Protein AF-A0AAW6LY24-F1 (afdb_monomer_lite)

Organism: NCBI:txid246787

Secondary structure (DSSP, 8-state):
--------HHHHHHHHHHHHHHHHHHHHHHHHHHHHHHH-SSS-SHHHHHHHHHHHHHHHHHHHTTS-SSS--

Foldseek 3Di:
DDDDDDCDVVNVVVVLCCLQVVLVVLLVVLVVVLVCLVPPPPQDDPVSSVVSNVVSVVSNVVSCVSHDDDPDD

Structure (mmCIF, N/CA/C/O backbone):
data_AF-A0AAW6LY24-F1
#
_entry.id   AF-A0AAW6LY24-F1
#
l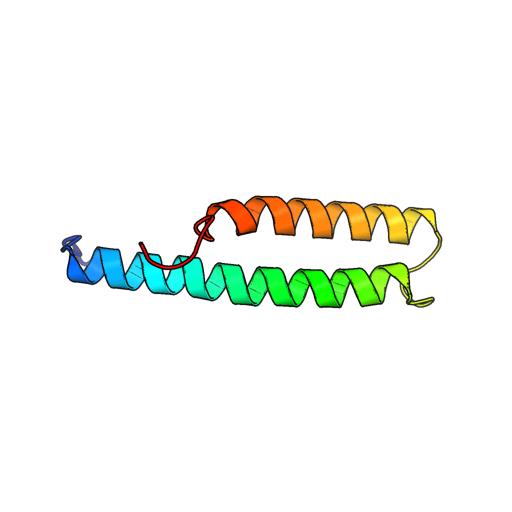oop_
_atom_site.group_PDB
_atom_site.id
_atom_site.type_symbol
_atom_site.label_atom_id
_atom_site.label_alt_id
_atom_site.label_comp_id
_atom_site.label_asym_id
_atom_site.label_entity_id
_atom_site.label_seq_id
_atom_site.pdbx_PDB_ins_code
_atom_site.Cartn_x
_atom_site.Cartn_y
_atom_site.Cartn_z
_atom_site.occupancy
_atom_site.B_iso_or_equiv
_atom_site.auth_seq_id
_atom_site.auth_comp_id
_atom_site.auth_asym_id
_atom_site.auth_atom_id
_atom_site.pdbx_PDB_model_num
ATOM 1 N N . MET A 1 1 ? -3.435 21.375 28.883 1.00 40.00 1 MET A N 1
ATOM 2 C CA . MET A 1 1 ? -4.271 20.462 29.694 1.00 40.00 1 MET A CA 1
ATOM 3 C C . MET A 1 1 ? -4.374 19.133 28.975 1.00 40.00 1 MET A C 1
ATOM 5 O O . MET A 1 1 ? -4.968 19.083 27.907 1.00 40.00 1 MET A O 1
ATOM 9 N N . THR A 1 2 ? -3.798 18.075 29.530 1.00 56.38 2 THR A N 1
ATOM 10 C CA . THR A 1 2 ? -4.016 16.704 29.057 1.00 56.38 2 THR A CA 1
ATOM 11 C C . THR A 1 2 ? -5.346 16.219 29.627 1.00 56.38 2 THR A C 1
ATOM 13 O O . THR A 1 2 ? -5.476 16.031 30.836 1.00 56.38 2 THR A O 1
ATOM 16 N N . LYS A 1 3 ? -6.370 16.082 28.777 1.00 72.88 3 LYS A N 1
ATOM 17 C CA . LYS A 1 3 ? -7.629 15.442 29.176 1.00 72.88 3 LYS A CA 1
ATOM 18 C C . LYS A 1 3 ? -7.359 13.948 29.348 1.00 72.88 3 LYS A C 1
ATOM 20 O O . LYS A 1 3 ? -6.846 13.314 28.432 1.00 72.88 3 LYS A O 1
ATOM 25 N N . LYS A 1 4 ? -7.684 13.393 30.516 1.00 73.88 4 LYS A N 1
ATOM 26 C CA . LYS A 1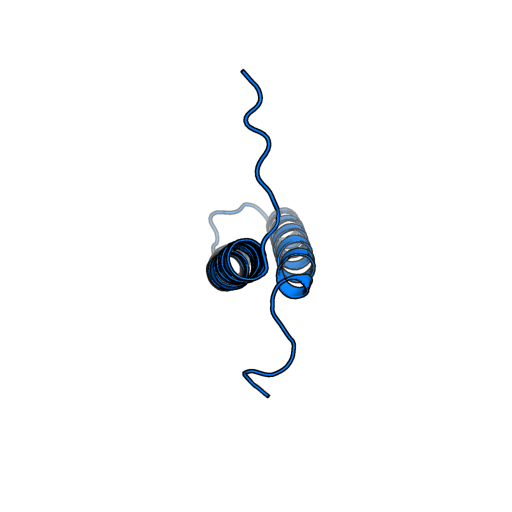 4 ? -7.675 11.942 30.722 1.00 73.88 4 LYS A CA 1
ATOM 27 C C . LYS A 1 4 ? -8.928 11.383 30.056 1.00 73.88 4 LYS A C 1
ATOM 29 O O . LYS A 1 4 ? -10.030 11.648 30.525 1.00 73.88 4 LYS A O 1
ATOM 34 N N . ILE A 1 5 ? -8.752 10.690 28.938 1.00 75.06 5 ILE A N 1
ATOM 35 C CA . ILE A 1 5 ? -9.830 9.965 28.264 1.00 75.06 5 ILE A CA 1
ATOM 36 C C . ILE A 1 5 ? -9.820 8.552 28.845 1.00 75.06 5 ILE A C 1
ATOM 38 O O . ILE A 1 5 ? -8.790 7.882 28.807 1.00 75.06 5 ILE A O 1
ATOM 42 N N . ALA A 1 6 ? -10.932 8.127 29.441 1.00 81.12 6 ALA A N 1
ATOM 43 C CA . ALA A 1 6 ? -11.110 6.730 29.811 1.00 81.12 6 ALA A CA 1
ATOM 44 C C . ALA A 1 6 ? -11.352 5.925 28.527 1.00 81.12 6 ALA A C 1
ATOM 46 O O . ALA A 1 6 ? -12.189 6.321 27.723 1.00 81.12 6 ALA A O 1
ATOM 47 N N . LEU A 1 7 ? -10.621 4.828 28.328 1.00 81.62 7 LEU A N 1
ATOM 48 C CA . LEU A 1 7 ? -10.837 3.901 27.213 1.00 81.62 7 LEU A CA 1
ATOM 49 C C . LEU A 1 7 ? -12.053 3.021 27.529 1.00 81.62 7 LEU A C 1
ATOM 51 O O . LEU A 1 7 ? -11.905 1.887 27.976 1.00 81.62 7 LEU A O 1
ATOM 55 N N . THR A 1 8 ? -13.256 3.582 27.398 1.00 89.38 8 THR A N 1
ATOM 56 C CA . THR A 1 8 ? -14.489 2.794 27.512 1.00 89.38 8 THR A CA 1
ATOM 57 C C . THR A 1 8 ? -14.635 1.882 26.290 1.00 89.38 8 THR A C 1
ATOM 59 O O . THR A 1 8 ? -14.048 2.190 25.248 1.00 89.38 8 THR A O 1
ATOM 62 N N . PRO A 1 9 ? -15.408 0.786 26.378 1.00 87.38 9 PRO A N 1
ATOM 63 C CA . PRO A 1 9 ? -15.662 -0.087 25.232 1.00 87.38 9 PRO A CA 1
ATOM 64 C C . PRO A 1 9 ? -16.131 0.676 23.986 1.00 87.38 9 PRO A C 1
ATOM 66 O O . PRO A 1 9 ? -15.597 0.466 22.909 1.00 87.38 9 PRO A O 1
ATOM 69 N N . GLU A 1 10 ? -17.015 1.666 24.136 1.00 84.69 10 GLU A N 1
ATOM 70 C CA . GLU A 1 10 ? -17.526 2.460 23.008 1.00 84.69 10 GLU A CA 1
ATOM 71 C C . GLU A 1 10 ? -16.438 3.323 22.350 1.00 84.69 10 GLU A C 1
ATOM 73 O O . GLU A 1 10 ? -16.474 3.588 21.148 1.00 84.69 10 GLU A O 1
ATOM 78 N N . ILE A 1 11 ? -15.467 3.792 23.141 1.00 85.38 11 ILE A N 1
ATOM 79 C CA . ILE A 1 11 ? -14.317 4.542 22.629 1.00 85.38 11 ILE A CA 1
ATOM 80 C C . ILE A 1 11 ? -13.357 3.599 21.902 1.00 85.38 11 ILE A C 1
ATOM 82 O O . ILE A 1 11 ? -12.818 3.993 20.871 1.00 85.38 11 ILE A O 1
ATOM 86 N N . ILE A 1 12 ? -13.166 2.379 22.409 1.00 84.25 12 ILE A N 1
ATOM 87 C CA . ILE A 1 12 ? -12.357 1.343 21.755 1.00 84.25 12 ILE A CA 1
ATOM 88 C C . ILE A 1 12 ? -12.986 0.978 20.406 1.00 84.25 12 ILE A C 1
ATOM 90 O O . ILE A 1 12 ? -12.326 1.144 19.387 1.00 84.25 12 ILE A O 1
ATOM 94 N N . ASP A 1 13 ? -14.279 0.651 20.372 1.00 83.50 13 ASP A N 1
ATOM 95 C CA . ASP A 1 13 ? -14.999 0.295 19.141 1.00 83.50 13 ASP A CA 1
ATOM 96 C C . ASP A 1 13 ? -14.951 1.419 18.089 1.00 83.50 13 ASP A C 1
ATOM 98 O O . ASP A 1 13 ? -14.785 1.177 16.890 1.00 83.50 13 ASP A O 1
ATOM 102 N N . CYS A 1 14 ? -15.074 2.676 18.528 1.00 82.25 14 CYS A N 1
ATOM 103 C CA . CYS A 1 14 ? -14.964 3.845 17.655 1.00 82.25 14 CYS A CA 1
ATOM 104 C C . CYS A 1 14 ? -13.554 3.985 17.061 1.00 82.25 14 CYS A C 1
ATOM 106 O O . CYS A 1 14 ? -13.406 4.234 15.863 1.00 82.25 14 CYS A O 1
ATOM 108 N N . VAL A 1 15 ? -12.515 3.818 17.885 1.00 80.88 15 VAL A N 1
ATOM 109 C CA . VAL A 1 15 ? -11.119 3.882 17.435 1.00 80.88 15 VAL A CA 1
ATOM 110 C C . VAL A 1 15 ? -10.809 2.735 16.478 1.00 80.88 15 VAL A C 1
ATOM 112 O O . VAL A 1 15 ? -10.251 2.998 15.414 1.00 80.88 15 VAL A O 1
ATOM 115 N N . ASP A 1 16 ? -11.230 1.516 16.799 1.00 81.12 16 ASP A N 1
ATOM 116 C CA . ASP A 1 16 ? -11.033 0.334 15.958 1.00 81.12 16 ASP A CA 1
ATOM 117 C C . ASP A 1 16 ? -11.724 0.516 14.602 1.00 81.12 16 ASP A C 1
ATOM 119 O O . ASP A 1 16 ? -11.106 0.338 13.554 1.00 81.12 16 ASP A O 1
ATOM 123 N N . THR A 1 17 ? -12.967 1.010 14.592 1.00 79.44 17 THR A N 1
ATOM 124 C CA . THR A 1 17 ? -13.699 1.307 13.349 1.00 79.44 17 THR A CA 1
ATOM 125 C C . THR A 1 17 ? -12.977 2.348 12.489 1.00 79.44 17 THR A C 1
ATOM 127 O O . THR A 1 17 ? -12.883 2.197 11.269 1.00 79.44 17 THR A O 1
ATOM 130 N N . LEU A 1 18 ? -12.446 3.412 13.101 1.00 76.75 18 LEU A N 1
ATOM 131 C CA . LEU A 1 18 ? -11.687 4.441 12.384 1.00 76.75 18 LEU A CA 1
ATOM 132 C C . LEU A 1 18 ? -10.357 3.902 11.844 1.00 76.75 18 LEU A C 1
ATOM 134 O O . LEU A 1 18 ? -9.958 4.266 10.736 1.00 76.75 18 LEU A O 1
ATOM 138 N N . GLN A 1 19 ? -9.676 3.044 12.605 1.00 78.94 19 GLN A N 1
ATOM 139 C CA . GLN A 1 19 ? -8.417 2.424 12.202 1.00 78.94 19 GLN A CA 1
ATOM 140 C C . GLN A 1 19 ? -8.625 1.442 11.049 1.00 78.94 19 GLN A C 1
ATOM 142 O O . GLN A 1 19 ? -7.952 1.569 10.026 1.00 78.94 19 GLN A O 1
ATOM 147 N N . THR A 1 20 ? -9.593 0.533 11.162 1.00 79.06 20 THR A N 1
ATOM 148 C CA . THR A 1 20 ? -9.911 -0.446 10.118 1.00 79.06 20 THR A CA 1
ATOM 149 C C . THR A 1 20 ? -10.472 0.228 8.868 1.00 79.06 20 THR A C 1
ATOM 151 O O . THR A 1 20 ? -9.955 0.006 7.775 1.00 79.06 20 THR A O 1
ATOM 154 N N . GLY A 1 21 ? -11.450 1.130 9.003 1.00 78.88 21 GLY A N 1
ATOM 155 C CA . GLY A 1 21 ? -12.013 1.854 7.856 1.00 78.88 21 GLY A CA 1
ATOM 156 C C . GLY A 1 21 ? -10.982 2.748 7.156 1.00 78.88 21 GLY A C 1
ATOM 157 O O . GLY A 1 21 ? -10.927 2.815 5.925 1.00 78.88 21 GLY A O 1
ATOM 158 N N . GLY A 1 22 ? -10.103 3.396 7.928 1.00 83.31 22 GLY A N 1
ATOM 159 C CA . GLY A 1 22 ? -8.966 4.140 7.390 1.00 83.31 22 GLY A CA 1
ATOM 160 C C . GLY A 1 22 ? -7.985 3.233 6.644 1.00 83.31 22 GLY A C 1
ATOM 161 O O . GLY A 1 22 ? -7.564 3.561 5.532 1.00 83.31 22 GLY A O 1
ATOM 162 N N . ALA A 1 23 ? -7.653 2.074 7.215 1.00 84.38 23 ALA A N 1
ATOM 163 C CA . ALA A 1 23 ? -6.767 1.099 6.593 1.00 84.38 23 ALA A CA 1
ATOM 164 C C . ALA A 1 23 ? -7.339 0.546 5.278 1.00 84.38 23 ALA A C 1
ATOM 166 O O . ALA A 1 23 ? -6.611 0.477 4.287 1.00 84.38 23 ALA A O 1
ATOM 167 N N . GLU A 1 24 ? -8.636 0.236 5.208 1.00 86.25 24 GLU A N 1
ATOM 168 C CA . GLU A 1 24 ? -9.307 -0.209 3.977 1.00 86.25 24 GLU A CA 1
ATOM 169 C C . GLU A 1 24 ? -9.252 0.845 2.859 1.00 86.25 24 GLU A C 1
ATOM 171 O O . GLU A 1 24 ? -8.943 0.532 1.696 1.00 86.25 24 GLU A O 1
ATOM 176 N N . MET A 1 25 ? -9.503 2.112 3.207 1.00 88.00 25 MET A N 1
ATOM 177 C CA . MET A 1 25 ? -9.415 3.236 2.272 1.00 88.00 25 MET A CA 1
ATOM 178 C C . MET A 1 25 ? -7.990 3.395 1.723 1.00 88.00 25 MET A C 1
ATOM 180 O O . MET A 1 25 ? -7.798 3.528 0.506 1.00 88.00 25 MET A O 1
ATOM 184 N N . TRP A 1 26 ? -6.980 3.353 2.594 1.00 88.94 26 TRP A N 1
ATOM 185 C CA . TRP A 1 26 ? -5.580 3.463 2.183 1.00 88.94 26 TRP A CA 1
ATOM 186 C C . TRP A 1 26 ? -5.113 2.250 1.379 1.00 88.94 26 TRP A C 1
ATOM 188 O O . TRP A 1 26 ? -4.463 2.428 0.351 1.00 88.94 26 TRP A O 1
ATOM 198 N N . ASN A 1 27 ? -5.526 1.037 1.747 1.00 89.12 27 ASN A N 1
ATOM 199 C CA . ASN A 1 27 ? -5.234 -0.184 0.996 1.00 89.12 27 ASN A CA 1
ATOM 200 C C . ASN A 1 27 ? -5.801 -0.110 -0.439 1.00 89.12 27 ASN A C 1
ATOM 202 O O . ASN A 1 27 ? -5.135 -0.442 -1.423 1.00 89.12 27 ASN A O 1
ATOM 206 N N . THR A 1 28 ? -7.021 0.410 -0.598 1.00 89.38 28 THR A N 1
ATOM 207 C CA . THR A 1 28 ? -7.614 0.663 -1.923 1.00 89.38 28 THR A CA 1
ATOM 208 C C . THR A 1 28 ? -6.839 1.723 -2.710 1.00 89.38 28 THR A C 1
ATOM 210 O O . THR A 1 28 ? -6.627 1.582 -3.917 1.00 89.38 28 THR A O 1
ATOM 213 N N . THR A 1 29 ? -6.402 2.786 -2.038 1.00 92.69 29 THR A N 1
ATOM 214 C CA . THR A 1 29 ? -5.648 3.886 -2.654 1.00 92.69 29 THR A CA 1
ATOM 215 C C . THR A 1 29 ? -4.282 3.417 -3.149 1.00 92.69 29 THR A C 1
ATOM 217 O O . THR A 1 29 ? -3.914 3.698 -4.289 1.00 92.69 29 THR A O 1
ATOM 220 N N . ILE A 1 30 ? -3.568 2.632 -2.341 1.00 94.12 30 ILE A N 1
ATOM 221 C CA . ILE A 1 30 ? -2.263 2.065 -2.689 1.00 94.12 30 ILE A CA 1
ATOM 222 C C . ILE A 1 30 ? -2.374 1.128 -3.893 1.00 94.12 30 ILE A C 1
ATOM 224 O O . ILE A 1 30 ? -1.564 1.236 -4.808 1.00 94.12 30 ILE A O 1
ATOM 228 N N . ARG A 1 31 ? -3.417 0.287 -3.976 1.00 90.88 31 ARG A N 1
ATOM 229 C CA . ARG A 1 31 ? -3.656 -0.549 -5.170 1.00 90.88 31 ARG A CA 1
ATOM 230 C C . ARG A 1 31 ? -3.795 0.270 -6.450 1.00 90.88 31 ARG A C 1
ATOM 232 O O . ARG A 1 31 ? -3.225 -0.091 -7.478 1.00 90.88 31 ARG A O 1
ATOM 239 N N . LYS A 1 32 ? -4.529 1.384 -6.396 1.00 93.12 32 LYS A N 1
ATOM 240 C CA . LYS A 1 32 ? -4.674 2.293 -7.544 1.00 93.12 32 LYS A CA 1
ATOM 241 C C . LYS A 1 32 ? -3.348 2.970 -7.891 1.00 93.12 32 LYS A C 1
ATOM 243 O O . LYS A 1 32 ? -3.002 3.046 -9.065 1.00 93.12 32 LYS A O 1
ATOM 248 N N . ALA A 1 33 ? -2.595 3.419 -6.887 1.00 93.00 33 ALA A N 1
ATOM 249 C CA . ALA A 1 33 ? -1.276 4.009 -7.093 1.00 93.00 33 ALA A CA 1
ATOM 250 C C . ALA A 1 33 ? -0.302 3.008 -7.733 1.00 93.00 33 ALA A C 1
ATOM 252 O O . ALA A 1 33 ? 0.368 3.350 -8.703 1.00 93.00 33 ALA A O 1
ATOM 253 N N . LEU A 1 34 ? -0.286 1.758 -7.262 1.00 93.81 34 LEU A N 1
ATOM 254 C CA . LEU A 1 34 ? 0.536 0.685 -7.818 1.00 93.81 34 LEU A CA 1
ATOM 255 C C . LEU A 1 34 ? 0.200 0.430 -9.291 1.00 93.81 34 LEU A C 1
ATOM 257 O O . LEU A 1 34 ? 1.102 0.342 -10.120 1.0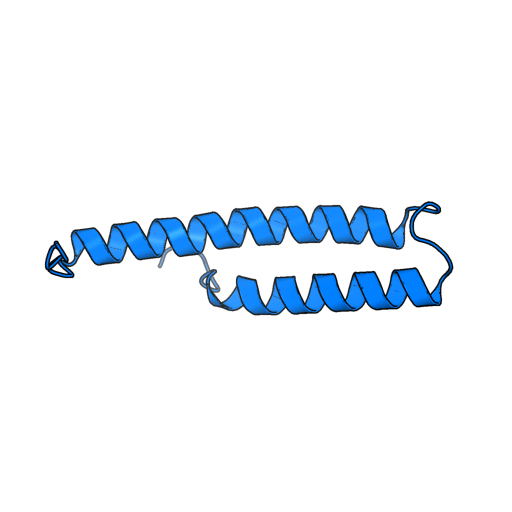0 93.81 34 LEU A O 1
ATOM 261 N N . TYR A 1 35 ? -1.090 0.388 -9.636 1.00 91.44 35 TYR A N 1
ATOM 262 C CA . TYR A 1 35 ? -1.526 0.275 -11.028 1.00 91.44 35 TYR A CA 1
ATOM 263 C C . TYR A 1 35 ? -0.977 1.417 -11.896 1.00 91.44 35 TYR A C 1
ATOM 265 O O . TYR A 1 35 ? -0.493 1.165 -13.001 1.00 91.44 35 TYR A O 1
ATOM 273 N N . CYS A 1 36 ? -1.016 2.656 -11.399 1.00 91.69 36 CYS A N 1
ATOM 274 C CA . CYS A 1 36 ? -0.460 3.811 -12.102 1.00 91.69 36 CYS A CA 1
ATOM 275 C C . CYS A 1 36 ? 1.064 3.729 -12.245 1.00 91.69 36 CYS A C 1
ATOM 277 O O . CYS A 1 36 ? 1.579 4.051 -13.309 1.00 91.69 36 CYS A O 1
ATOM 279 N N . VAL A 1 37 ? 1.785 3.284 -11.214 1.00 92.44 37 VAL A N 1
ATOM 280 C CA . VAL A 1 37 ? 3.252 3.155 -11.250 1.00 92.44 37 VAL A CA 1
ATOM 281 C C . VAL A 1 37 ? 3.696 2.093 -12.252 1.00 92.44 37 VAL A C 1
ATOM 283 O O . VAL A 1 37 ? 4.624 2.327 -13.023 1.00 92.44 37 VAL A O 1
ATOM 286 N N . VAL A 1 38 ? 3.020 0.942 -12.274 1.00 88.31 38 VAL A N 1
ATOM 287 C CA . VAL A 1 38 ? 3.374 -0.177 -13.159 1.00 88.31 38 VAL A CA 1
ATOM 288 C C . VAL A 1 38 ? 3.039 0.131 -14.620 1.00 88.31 38 VAL A C 1
ATOM 290 O O . VAL A 1 38 ? 3.843 -0.158 -15.503 1.00 88.31 38 VAL A O 1
ATOM 293 N N . ASN A 1 39 ? 1.873 0.729 -14.885 1.00 86.94 39 ASN A N 1
ATOM 294 C CA . ASN A 1 39 ? 1.402 0.975 -16.254 1.00 86.94 39 ASN A CA 1
ATOM 295 C C . ASN A 1 39 ? 1.746 2.371 -16.789 1.00 86.94 39 ASN A C 1
ATOM 297 O O . ASN A 1 39 ? 1.586 2.631 -17.979 1.00 86.94 39 ASN A O 1
ATOM 301 N N . GLY A 1 40 ? 2.182 3.287 -15.927 1.00 82.62 40 GLY A N 1
ATOM 302 C CA . GLY A 1 40 ? 2.566 4.637 -16.305 1.00 82.62 40 GLY A CA 1
ATOM 303 C C . GLY A 1 40 ? 3.988 4.694 -16.855 1.00 82.62 40 GLY A C 1
ATOM 304 O O . GLY A 1 40 ? 4.911 4.068 -16.333 1.00 82.62 40 GLY A O 1
ATOM 305 N N . GLU A 1 41 ? 4.182 5.509 -17.887 1.00 76.44 41 GLU A N 1
ATOM 306 C CA . GLU A 1 41 ? 5.513 5.850 -18.412 1.00 76.44 41 GLU A CA 1
ATOM 307 C C . GLU A 1 41 ? 6.119 7.081 -17.710 1.00 76.44 41 GLU A C 1
ATOM 309 O O . GLU A 1 41 ? 7.272 7.432 -17.936 1.00 76.44 41 GLU A O 1
ATOM 314 N N . CYS A 1 42 ? 5.358 7.741 -16.829 1.00 81.81 42 CYS A N 1
ATOM 315 C CA . CYS A 1 42 ? 5.737 9.003 -16.188 1.00 81.81 42 CYS A CA 1
ATOM 316 C C . CYS A 1 42 ? 6.568 8.860 -14.901 1.00 81.81 42 CYS A C 1
ATOM 318 O O . CYS A 1 42 ? 7.003 9.869 -14.353 1.00 81.81 42 CYS A O 1
ATOM 320 N N . TYR A 1 43 ? 6.805 7.637 -14.420 1.00 82.69 43 TYR A N 1
ATOM 321 C CA . TYR A 1 43 ? 7.485 7.367 -13.143 1.00 82.69 43 TYR A CA 1
ATOM 322 C C . TYR A 1 43 ? 8.946 6.926 -13.311 1.00 82.69 43 TYR A C 1
ATOM 324 O O . TYR A 1 43 ? 9.481 6.204 -12.473 1.00 82.69 43 TYR A O 1
ATOM 332 N N . GLY A 1 44 ? 9.584 7.359 -14.399 1.00 86.25 44 GLY A N 1
ATOM 333 C CA . GLY A 1 44 ? 10.991 7.083 -14.666 1.00 86.25 44 GLY A CA 1
ATOM 334 C C . GLY A 1 44 ? 11.241 5.742 -15.357 1.00 86.25 44 GLY A C 1
ATOM 335 O O . GLY A 1 44 ? 10.385 5.190 -16.058 1.00 86.25 44 GLY A O 1
ATOM 336 N N . ASN A 1 45 ? 12.459 5.230 -15.209 1.00 90.81 45 ASN A N 1
ATOM 337 C CA . ASN A 1 45 ? 12.888 3.989 -15.844 1.00 90.81 45 ASN A CA 1
ATOM 338 C C . ASN A 1 45 ? 12.270 2.744 -15.161 1.00 90.81 45 ASN A C 1
ATOM 340 O O . ASN A 1 45 ? 11.458 2.836 -14.241 1.00 90.81 45 ASN A O 1
ATOM 344 N N . ALA A 1 46 ? 12.575 1.546 -15.667 1.00 89.94 46 ALA A N 1
ATOM 345 C CA . ALA A 1 46 ? 11.991 0.309 -15.138 1.00 89.94 46 ALA A CA 1
ATOM 346 C C . ALA A 1 46 ? 12.412 0.006 -13.685 1.00 89.94 46 ALA A C 1
ATOM 348 O O . ALA A 1 46 ? 11.600 -0.493 -12.910 1.00 89.94 46 ALA A O 1
ATOM 349 N N . GLU A 1 47 ? 13.651 0.326 -13.307 1.00 92.88 47 GLU A N 1
ATOM 350 C CA . GLU A 1 47 ? 14.1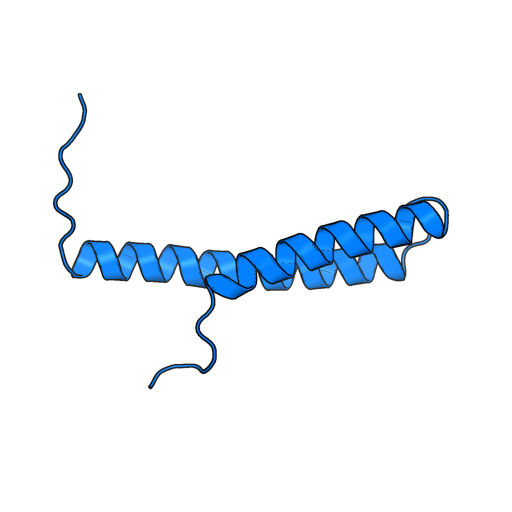79 0.104 -11.957 1.00 92.88 47 GLU A CA 1
ATOM 351 C C . GLU A 1 47 ? 13.523 1.050 -10.942 1.00 92.88 47 GLU A C 1
ATOM 353 O O . GLU A 1 47 ? 13.085 0.617 -9.876 1.00 92.88 47 GLU A O 1
ATOM 358 N N . GLU A 1 48 ? 13.367 2.324 -11.305 1.00 92.69 48 GLU A N 1
ATOM 359 C CA . GLU A 1 48 ? 12.684 3.330 -10.482 1.00 92.69 48 GLU A CA 1
ATOM 360 C C . GLU A 1 48 ? 11.221 2.942 -10.230 1.00 92.69 48 GLU A C 1
ATOM 362 O O . GLU A 1 48 ? 10.750 2.970 -9.090 1.00 92.69 48 GLU A O 1
ATOM 367 N N . ARG A 1 49 ? 10.522 2.482 -11.276 1.00 93.00 49 ARG A N 1
ATOM 368 C CA . ARG A 1 49 ? 9.147 1.976 -11.162 1.00 93.00 49 ARG A CA 1
ATOM 369 C C . ARG A 1 49 ? 9.051 0.729 -10.291 1.00 93.00 49 ARG A C 1
ATOM 371 O O . ARG A 1 49 ? 8.120 0.625 -9.495 1.00 93.00 49 ARG A O 1
ATOM 378 N N . LEU A 1 50 ? 10.007 -0.194 -10.401 1.00 93.81 50 LEU A N 1
ATOM 379 C CA . LEU A 1 50 ? 10.036 -1.399 -9.572 1.00 93.81 50 LEU A CA 1
ATOM 380 C C . LEU A 1 50 ? 10.236 -1.056 -8.091 1.00 93.81 50 LEU A C 1
ATOM 382 O O . LEU A 1 50 ? 9.545 -1.611 -7.238 1.00 93.81 50 LEU A O 1
ATOM 386 N N . LYS A 1 51 ? 11.128 -0.110 -7.786 1.00 95.12 51 LYS A N 1
ATOM 387 C CA . LYS A 1 51 ? 11.363 0.346 -6.413 1.00 95.12 51 LYS A CA 1
ATOM 388 C C . LYS A 1 51 ? 10.123 1.015 -5.814 1.00 95.12 51 LYS A C 1
ATOM 390 O O . LYS A 1 51 ? 9.724 0.673 -4.704 1.00 95.12 51 LYS A O 1
ATOM 395 N N . LEU A 1 52 ? 9.467 1.902 -6.564 1.00 95.00 52 LEU A N 1
ATOM 396 C CA . LEU A 1 52 ? 8.211 2.531 -6.137 1.00 95.00 52 LEU A CA 1
ATOM 397 C C . LEU A 1 52 ? 7.097 1.498 -5.923 1.00 95.00 52 LEU A C 1
ATOM 399 O O . LEU A 1 52 ? 6.362 1.569 -4.940 1.00 95.00 52 LEU A O 1
ATOM 403 N N . ALA A 1 53 ? 6.982 0.514 -6.818 1.00 94.94 53 ALA A N 1
ATOM 404 C CA . ALA A 1 53 ? 6.030 -0.580 -6.672 1.00 94.94 53 ALA A CA 1
ATOM 405 C C . ALA A 1 53 ? 6.294 -1.400 -5.398 1.00 94.94 53 ALA A C 1
ATOM 407 O O . ALA A 1 53 ? 5.354 -1.713 -4.669 1.00 94.94 53 ALA A O 1
ATOM 408 N N . GLN A 1 54 ? 7.562 -1.698 -5.098 1.00 95.94 54 GLN A N 1
ATOM 409 C CA . GLN A 1 54 ? 7.954 -2.390 -3.872 1.00 95.94 54 GLN A CA 1
ATOM 410 C C . GLN A 1 54 ? 7.581 -1.585 -2.619 1.00 95.94 54 GLN A C 1
ATOM 412 O O . GLN A 1 54 ? 7.001 -2.142 -1.692 1.00 95.94 54 GLN A O 1
ATOM 417 N N . GLU A 1 55 ? 7.874 -0.283 -2.585 1.00 95.50 55 GLU A N 1
ATOM 418 C CA . GLU A 1 55 ? 7.536 0.583 -1.447 1.00 95.50 55 GLU A CA 1
ATOM 419 C C . GLU A 1 55 ? 6.018 0.650 -1.213 1.00 95.50 55 GLU A C 1
ATOM 421 O O . GLU A 1 55 ? 5.556 0.567 -0.072 1.00 95.50 55 GLU A O 1
ATOM 426 N N . LEU A 1 56 ? 5.234 0.734 -2.293 1.00 95.00 56 LEU A N 1
ATOM 427 C CA . LEU A 1 56 ? 3.773 0.694 -2.239 1.00 95.00 56 LEU A CA 1
ATOM 428 C C . LEU A 1 56 ? 3.256 -0.639 -1.688 1.00 95.00 56 LEU A C 1
ATOM 430 O O . LEU A 1 56 ? 2.397 -0.629 -0.808 1.00 95.00 56 LEU A O 1
ATOM 434 N N . LEU A 1 57 ? 3.793 -1.770 -2.149 1.00 94.25 57 LEU A N 1
ATOM 435 C CA . LEU A 1 57 ? 3.421 -3.094 -1.644 1.00 94.25 57 LEU A CA 1
ATOM 436 C C . LEU A 1 57 ? 3.774 -3.259 -0.160 1.00 94.25 57 LEU A C 1
ATOM 438 O O . LEU A 1 57 ? 2.927 -3.682 0.619 1.00 94.25 57 LEU A O 1
ATOM 442 N N . CYS A 1 58 ? 4.960 -2.821 0.272 1.00 94.50 58 CYS A N 1
ATOM 443 C CA . CYS A 1 58 ? 5.327 -2.847 1.690 1.00 94.50 58 CYS A CA 1
ATOM 444 C C . CYS 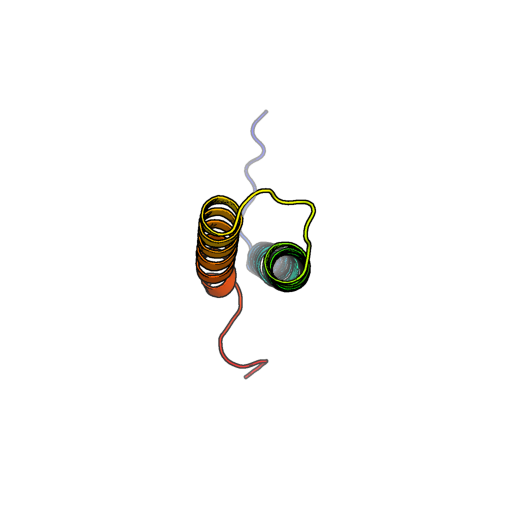A 1 58 ? 4.357 -2.023 2.556 1.00 94.50 58 CYS A C 1
ATOM 446 O O . CYS A 1 58 ? 3.975 -2.452 3.645 1.00 94.50 58 CYS A O 1
ATOM 448 N N . MET A 1 59 ? 3.937 -0.840 2.090 1.00 91.88 59 MET A N 1
ATOM 449 C CA . MET A 1 59 ? 2.925 -0.039 2.792 1.00 91.88 59 MET A CA 1
ATOM 450 C C . MET A 1 59 ? 1.560 -0.729 2.828 1.00 91.88 59 MET A C 1
ATOM 452 O O . MET A 1 59 ? 0.863 -0.655 3.841 1.00 91.88 59 MET A O 1
ATOM 456 N N . GLN A 1 60 ? 1.185 -1.412 1.747 1.00 90.19 60 GLN A N 1
ATOM 457 C CA . GLN A 1 60 ? -0.049 -2.184 1.677 1.00 90.19 60 GLN A CA 1
ATOM 458 C C . GLN A 1 60 ? -0.069 -3.321 2.707 1.00 90.19 60 GLN A C 1
ATOM 460 O O . GLN A 1 60 ? -1.069 -3.487 3.408 1.00 90.19 60 GLN A O 1
ATOM 465 N N . ASP A 1 61 ? 1.031 -4.062 2.830 1.00 88.88 61 ASP A N 1
ATOM 466 C CA . ASP A 1 61 ? 1.167 -5.164 3.787 1.00 88.88 61 ASP A CA 1
ATOM 467 C C . ASP A 1 61 ? 1.071 -4.659 5.229 1.00 88.88 61 ASP A C 1
ATOM 469 O O . ASP A 1 61 ? 0.317 -5.209 6.033 1.00 88.88 61 ASP A O 1
ATOM 473 N N . MET A 1 62 ? 1.754 -3.551 5.543 1.00 87.88 62 MET A N 1
ATOM 474 C CA . MET A 1 62 ? 1.667 -2.926 6.867 1.00 87.88 62 MET A CA 1
ATOM 475 C C . MET A 1 62 ? 0.225 -2.536 7.216 1.00 87.88 62 MET A C 1
ATOM 477 O O . MET A 1 62 ? -0.239 -2.816 8.319 1.00 87.88 62 MET A O 1
ATOM 481 N N . LEU A 1 63 ? -0.506 -1.926 6.280 1.00 86.50 63 LEU A N 1
ATOM 482 C CA . LEU A 1 63 ? -1.893 -1.511 6.508 1.00 86.50 63 LEU A CA 1
ATOM 483 C C . LEU A 1 63 ? -2.866 -2.686 6.600 1.00 86.50 63 LEU A C 1
ATOM 485 O O . LEU A 1 63 ? -3.873 -2.588 7.296 1.00 86.50 63 LEU A O 1
ATOM 489 N N . SER A 1 64 ? -2.568 -3.794 5.926 1.00 83.75 64 SER A N 1
ATOM 490 C CA . SER A 1 64 ? -3.435 -4.974 5.932 1.00 83.75 64 SER A CA 1
ATOM 491 C C . SER A 1 64 ? -3.534 -5.609 7.321 1.00 83.75 64 SER A C 1
ATOM 493 O O . SER A 1 64 ? -4.552 -6.211 7.627 1.00 83.75 64 SER A O 1
ATOM 495 N N . THR A 1 65 ? -2.558 -5.379 8.207 1.00 83.00 65 THR A N 1
ATOM 496 C CA . THR A 1 65 ? -2.620 -5.825 9.614 1.00 83.00 65 THR A CA 1
ATOM 497 C C . THR A 1 65 ? -3.757 -5.190 10.425 1.00 83.00 65 THR A C 1
ATOM 499 O O . THR A 1 65 ? -4.163 -5.747 11.441 1.00 83.00 65 THR A O 1
ATOM 502 N N . PHE A 1 66 ? -4.289 -4.048 9.977 1.00 79.88 66 PHE A N 1
ATOM 503 C CA . PHE A 1 66 ? -5.418 -3.350 10.605 1.00 79.88 66 PHE A CA 1
ATOM 504 C C . PHE A 1 66 ? -6.776 -3.732 9.998 1.00 79.88 66 PHE A C 1
ATOM 506 O O . PHE A 1 66 ? -7.814 -3.233 10.440 1.00 79.88 66 PHE A O 1
ATOM 513 N N . ILE A 1 67 ? -6.775 -4.582 8.967 1.00 78.94 67 ILE A N 1
ATOM 514 C CA . ILE A 1 67 ? -7.976 -5.056 8.286 1.00 78.94 67 ILE A CA 1
ATOM 515 C C . ILE A 1 67 ? -8.194 -6.511 8.714 1.00 78.94 67 ILE A C 1
ATOM 517 O O . ILE A 1 67 ? -7.356 -7.357 8.404 1.00 78.94 67 ILE A O 1
ATOM 521 N N . PRO A 1 68 ? -9.283 -6.830 9.430 1.00 73.12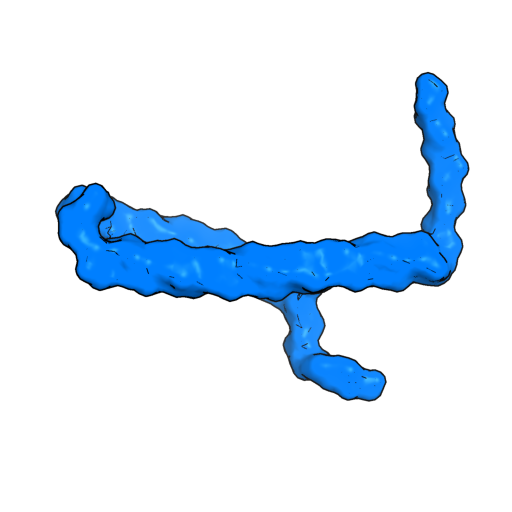 68 PRO A N 1
ATOM 522 C CA . PRO A 1 68 ? -9.532 -8.193 9.870 1.00 73.12 68 PRO A CA 1
ATOM 523 C C . PRO A 1 68 ? -9.654 -9.149 8.673 1.00 73.12 68 PRO A C 1
ATOM 525 O O . PRO A 1 68 ? -10.391 -8.895 7.717 1.00 73.12 68 PRO A O 1
ATOM 528 N N . GLU A 1 69 ? -8.929 -10.268 8.726 1.00 67.31 69 GLU A N 1
ATOM 529 C CA . GLU A 1 69 ? -9.038 -11.337 7.735 1.00 67.31 69 GLU A CA 1
ATOM 530 C C . GLU A 1 69 ? -10.372 -12.076 7.924 1.00 67.31 69 GLU A C 1
ATOM 532 O O . GLU A 1 69 ? -10.512 -12.935 8.790 1.00 67.31 69 GLU A O 1
ATOM 537 N N . GLY A 1 70 ? -11.368 -11.726 7.107 1.00 58.12 70 GLY A N 1
ATOM 538 C CA . GLY A 1 70 ? -12.703 -12.326 7.147 1.00 58.12 70 GLY A CA 1
ATOM 539 C C . GLY A 1 70 ? -13.709 -11.411 7.837 1.00 58.12 70 GLY A C 1
ATOM 540 O O . GLY A 1 70 ? -13.668 -11.211 9.047 1.00 58.12 70 GLY A O 1
ATOM 541 N N . GLY A 1 71 ? -14.608 -10.837 7.034 1.00 44.44 71 GLY A N 1
ATOM 542 C CA . GLY A 1 71 ? -15.672 -9.961 7.512 1.00 44.44 71 GLY A CA 1
ATOM 543 C C . GLY A 1 71 ? -16.531 -10.618 8.591 1.00 44.44 71 GLY A C 1
ATOM 544 O O . GLY A 1 71 ? -16.714 -11.830 8.561 1.00 44.44 71 GLY A O 1
ATOM 545 N N . ALA A 1 72 ? -17.023 -9.776 9.506 1.00 43.78 72 ALA A N 1
ATOM 546 C CA . ALA A 1 72 ? -18.056 -10.032 10.512 1.00 43.78 72 ALA A CA 1
ATOM 547 C C . ALA A 1 72 ? -18.321 -11.522 10.811 1.00 43.78 72 ALA A C 1
ATOM 549 O O . ALA A 1 72 ? -19.092 -12.173 10.102 1.00 43.78 72 ALA A O 1
ATOM 550 N N . GLN A 1 73 ? -17.694 -12.035 11.875 1.00 36.16 73 GLN A N 1
ATOM 551 C CA . GLN A 1 73 ? -18.211 -13.217 12.572 1.00 36.16 73 GLN A CA 1
ATOM 552 C C . GLN A 1 73 ? -19.569 -12.912 13.205 1.00 36.16 73 GLN A C 1
ATOM 554 O O . GLN A 1 73 ? -19.728 -11.787 13.735 1.00 36.16 73 GLN A O 1
#

Radius of gyration: 17.34 Å; chains: 1; bounding box: 32×34×49 Å

Sequence (73 aa):
MTKKIALTPEIIDCVDTLQTGGAEMWNTTIRKALYCVVNGECYGNAEERLKLAQELLCMQDMLSTFIPEGGAQ

pLDDT: mean 83.12, std 12.91, range [36.16, 95.94]

=== Feature glossary ===
The record interleaves many kinds of information about one protein. Here is each kind framed as the question it answers.

Q: What does the local fold look like, residue by residue?
A: The Foldseek 3Di string encodes local tertiary geometry as a 20-letter alphabet — one character per residue — derived from the relative positions of nearby Cα atoms. Unlike the amino-acid sequence, 3Di is a direct function of the 3D structure, so two proteins with the same fold have similar 3Di strings even at low sequence identity.

Q: Which residues are in helices, strands, or loops?
A: The SS8 string is DSSP's per-residue secondary-structure call. α-helix (H) means an i→i+4 H-bond ladder; β-strand (E) means the residue participates in a β-sheet; 3₁₀ (G) and π (I) are tighter and wider helices; T/S are turns/bends; '-' is loop.

Q: How big and how compact is the whole molecule?
A: Radius of gyration (Rg) is the root-mean-square distance of Cα atoms from their centroid — a single number for overall size and compactness. A globular domain of N residues has Rg ≈ 2.2·N^0.38 Å; an extended or disordered chain has a much larger Rg. The Cα contact count is the number of residue pairs whose Cα atoms are within 8 Å and are more than four positions apart in sequence — a standard proxy for tertiary packing density. The bounding box is the smallest axis-aligned box enclosing all Cα atoms.

Q: Where is each backbone atom in 3D?
A: Structure coordinates are given as an mmCIF _atom_site loop: one row per atom with element, residue name, chain id, sequence number, and x/y/z position in Å. Only the four main-chain atoms per residue are included here; side chains are omitted to keep the record compact.

Q: What is the amino-acid chain?
A: Primary structure: the covalent order of the twenty standard amino acids along the backbone. Two proteins with the same sequence will (almost always) fold to the same structure; two with 30% identity often share a fold but not the details.

Q: What if only a Cα trace is available?
A: Three-state secondary structure (P-SEA) collapses the eight DSSP classes into helix (a), strand (b), and coil (c). P-SEA assigns these from Cα geometry alone — distances and angles — without requiring backbone oxygens, so it works on any Cα trace.

Q: What family and function is it annotated with?
A: Database cross-references. InterPro integrates a dozen domain/family signature databases into unified entries with residue-range hits. GO terms attach function/process/location labels with evidence codes. CATH codes position the fold in a four-level structural taxonomy. Organism is the NCBI-taxonomy species name.

Q: How confident is the AlphaFold model at each residue?
A: pLDDT is the predicted lDDT-Cα score: AlphaFold's confidence that the local environment of each residue (all inter-atomic distances within 15 Å) is correctly placed. It is a per-residue number between 0 and 100, with higher meaning more reliable.

Q: How mobile is each atom in the crystal?
A: B-factor (Debye–Waller factor) reflects atomic displacement in the crystal lattice. It is an experimental observable (units Å²), not a prediction; low values mean the atom is pinned down, high values mean it moves or is heterogeneous across the crystal.

Q: Which residues are buried vs exposed?
A: SASA measures how much of the protein is reachable by solvent. It is computed by rolling a water-sized probe over the atomic surface and summing the exposed area (Å²). Per-residue SASA distinguishes core (buried, low SASA) from surface (exposed, high SASA) residues; total SASA is a whole-molecule size measure.

Q: What do the diagnostic plots show?
A: Plot images: a contact map (which residues are close in 3D, as an N×N binary image), a Ramachandran scatter (backbone torsion angles, revealing secondary-structure composition at a glance), and — for AlphaFold structures — a PAE heatmap (pairwise prediction confidence).

Q: What known structures does this most resemble?
A: The Foldseek neighbor list gives the closest experimentally determined structures in the PDB, ranked by structural alignment. TM-score near 1 means near-identical fold; near 0.3 means only rough topology match. This is how one finds what a novel AlphaFold prediction most resembles in the solved-structure universe.

Q: Are the domains correctly placed relative to each other?
A: Predicted aligned error is AlphaFold's pairwise confidence. Unlike pLDDT (per-residue), PAE is per-residue-pair and captures whether two parts of the structure are correctly placed relative to each other. Units are ångströms of expected positional error.

Q: What do the rendered images show?
A: Structure images are PyMOL renders from six orthogonal camera directions. Cartoon representation draws helices as coils and strands as arrows; sticks shows the backbone as bonds; surface shows the solvent-excluded envelope. Rainbow coloring maps sequence position to hue (blue→red, N→C); chain coloring assigns a distinct color per polypeptide.

Q: What are the backbone torsion angles?
A: φ (phi) and ψ (psi) are the two rotatable backbone dihedrals per residue: φ is the C(i-1)–N–Cα–C torsion, ψ is the N–Cα–C–N(i+1) torsion, both in degrees on (−180°, 180°]. α-helical residues cluster near (−60°, −45°); β-strand residues near (−120°, +130°). A Ramachandran plot is simply a scatter of (φ, ψ) for every residue.